Protein AF-A0A1B6GUP3-F1 (afdb_monomer)

Mean predicted aligned error: 13.56 Å

Secondary structure (DSSP, 8-state):
-----------PPP----S------TTS-TT--PPP--TT-HHHHHHHHHHHHHHHTT-PPEE-SSSSSS-EEEE-TTS-EEEEE--GGGSTTSTTS-THHHHHHHHH-TTTS--TTS-TT-HHHHHHHHHHHHHHHT---SPP--------TTS-PPP-

Sequence (160 aa):
MLSSNLPDVAYIPSIDSPGMYREVQPLLSSHDVTPNNFPDDPDFNDLIQQVENAIDQGFFPERISQGSSGSYFVKNTKNKVVGVFKPKDEEPYGRLNPKWTKWMHKLCCPCCFGRSCLIPNQGYLSEAGASLVDQKLGLNIVPKTKIVRLQSETFNYPRI

Nearest PDB structures (foldseek):
  4hnd-assembly1_A  TM=8.819E-01  e=1.869E-12  Homo sapiens
  4hne-assembly1_B  TM=8.412E-01  e=8.219E-12  Homo sapiens
  4hnd-assembly1_B  TM=8.543E-01  e=1.299E-10  Homo sapiens
  4yc4-assembly1_A  TM=8.618E-01  e=2.653E-08  Homo sapiens
  4pla-assembly1_A  TM=8.628E-01  e=5.951E-08  Homo sapiens

Radius of gyration: 19.76 Å; Cα contacts (8 Å, |Δi|>4): 137; chains: 1; bounding box: 38×47×61 Å

Structure (mmCIF, N/CA/C/O backbone):
data_AF-A0A1B6GUP3-F1
#
_entry.id   AF-A0A1B6GUP3-F1
#
loop_
_atom_site.group_PDB
_atom_site.id
_atom_site.type_symbol
_atom_site.label_atom_id
_atom_site.label_alt_id
_atom_site.label_comp_id
_atom_site.label_asym_id
_atom_site.label_entity_id
_atom_site.label_seq_id
_atom_site.pdbx_PDB_ins_code
_atom_site.Cartn_x
_atom_site.Cartn_y
_atom_site.Cartn_z
_atom_site.occupancy
_atom_site.B_iso_or_equiv
_atom_site.auth_seq_id
_atom_site.auth_comp_id
_atom_site.auth_asym_id
_atom_site.auth_atom_id
_atom_site.pdbx_PDB_model_num
ATOM 1 N N . MET A 1 1 ? 16.288 -0.061 -47.974 1.00 40.53 1 MET A N 1
ATOM 2 C CA . MET A 1 1 ? 16.093 1.281 -47.391 1.00 40.53 1 MET A CA 1
ATOM 3 C C . MET A 1 1 ? 15.257 1.111 -46.132 1.00 40.53 1 MET A C 1
ATOM 5 O O . MET A 1 1 ? 14.105 0.716 -46.243 1.00 40.53 1 MET A O 1
ATOM 9 N N . LEU A 1 2 ? 15.869 1.253 -44.954 1.00 35.44 2 LEU A N 1
ATOM 10 C CA . LEU A 1 2 ? 15.203 1.102 -43.656 1.00 35.44 2 LEU A CA 1
ATOM 11 C C . LEU A 1 2 ? 14.428 2.386 -43.338 1.00 35.44 2 LEU A C 1
ATOM 13 O O . LEU A 1 2 ? 15.026 3.454 -43.256 1.00 35.44 2 LEU A O 1
ATOM 17 N N . SER A 1 3 ? 13.109 2.272 -43.185 1.00 38.06 3 SER A N 1
ATOM 18 C CA . SER A 1 3 ? 12.241 3.339 -42.683 1.00 38.06 3 SER A CA 1
ATOM 19 C C . SER A 1 3 ? 12.193 3.249 -41.157 1.00 38.06 3 SER A C 1
ATOM 21 O O . SER A 1 3 ? 11.744 2.251 -40.596 1.00 38.06 3 SER A O 1
ATOM 23 N N . SER A 1 4 ? 12.718 4.271 -40.488 1.00 44.09 4 SER A N 1
ATOM 24 C CA . SER A 1 4 ? 12.632 4.463 -39.043 1.00 44.09 4 SER A CA 1
ATOM 25 C C . SER A 1 4 ? 11.292 5.112 -38.688 1.00 44.09 4 SER A C 1
ATOM 27 O O . SER A 1 4 ? 11.103 6.302 -38.931 1.00 44.09 4 SER A O 1
ATOM 29 N N . ASN A 1 5 ? 10.377 4.345 -38.093 1.00 47.41 5 ASN A N 1
ATOM 30 C CA . ASN A 1 5 ? 9.216 4.887 -37.387 1.00 47.41 5 ASN A CA 1
ATOM 31 C C . ASN A 1 5 ? 9.644 5.271 -35.963 1.00 47.41 5 ASN A C 1
ATOM 33 O O . ASN A 1 5 ? 9.786 4.401 -35.105 1.00 47.41 5 ASN A O 1
ATOM 37 N N . LEU A 1 6 ? 9.858 6.562 -35.716 1.00 43.31 6 LEU A N 1
ATOM 38 C CA . LEU A 1 6 ? 9.915 7.141 -34.372 1.00 43.31 6 LEU A CA 1
ATOM 39 C C . LEU A 1 6 ? 8.708 8.080 -34.219 1.00 43.31 6 LEU A C 1
ATOM 41 O O . LEU A 1 6 ? 8.453 8.853 -35.142 1.00 43.31 6 LEU A O 1
ATOM 45 N N . PRO A 1 7 ? 7.948 8.023 -33.112 1.00 41.12 7 PRO A N 1
ATOM 46 C CA . PRO A 1 7 ? 6.865 8.970 -32.878 1.00 41.12 7 PRO A CA 1
ATOM 47 C C . PRO A 1 7 ? 7.417 10.354 -32.511 1.00 41.12 7 PRO A C 1
ATOM 49 O O . PRO A 1 7 ? 8.362 10.473 -31.730 1.00 41.12 7 PRO A O 1
ATOM 52 N N . ASP A 1 8 ? 6.791 11.391 -33.066 1.00 41.41 8 ASP A N 1
ATOM 53 C CA . ASP A 1 8 ? 7.076 12.799 -32.787 1.00 41.41 8 ASP A CA 1
ATOM 54 C C . ASP A 1 8 ? 6.699 13.136 -31.334 1.00 41.41 8 ASP A C 1
ATOM 56 O O . ASP A 1 8 ? 5.523 13.138 -30.960 1.00 41.41 8 ASP A O 1
ATOM 60 N N . VAL A 1 9 ? 7.694 13.409 -30.486 1.00 40.91 9 VAL A N 1
ATOM 61 C CA . VAL A 1 9 ? 7.470 13.902 -29.120 1.00 40.91 9 VAL A CA 1
ATOM 62 C C . VAL A 1 9 ? 7.508 15.426 -29.159 1.00 40.91 9 VAL A C 1
ATOM 64 O O . VAL A 1 9 ? 8.570 16.041 -29.077 1.00 40.91 9 VAL A O 1
ATOM 67 N N . ALA A 1 10 ? 6.338 16.047 -29.294 1.00 39.19 10 ALA A N 1
ATOM 68 C CA . ALA A 1 10 ? 6.203 17.496 -29.194 1.00 39.19 10 ALA A CA 1
ATOM 69 C C . ALA A 1 10 ? 6.343 17.955 -27.729 1.00 39.19 10 ALA A C 1
ATOM 71 O O . ALA A 1 10 ? 5.591 17.530 -26.849 1.00 39.19 10 ALA A O 1
ATOM 72 N N . TYR A 1 11 ? 7.303 18.844 -27.469 1.00 32.84 11 TYR A N 1
ATOM 73 C CA . TYR A 1 11 ? 7.510 19.497 -26.175 1.00 32.84 11 TYR A CA 1
ATOM 74 C C . TYR A 1 11 ? 6.545 20.685 -26.038 1.00 32.84 11 TYR A C 1
ATOM 76 O O . TYR A 1 11 ? 6.644 21.650 -26.794 1.00 32.84 11 TYR A O 1
ATOM 84 N N . ILE A 1 12 ? 5.609 20.631 -25.086 1.00 40.97 12 ILE A N 1
ATOM 85 C CA . ILE A 1 12 ? 4.696 21.749 -24.796 1.00 40.97 12 ILE A CA 1
ATOM 86 C C . ILE A 1 12 ? 5.332 22.626 -23.704 1.00 40.97 12 ILE A C 1
ATOM 88 O O . ILE A 1 12 ? 5.559 22.129 -22.598 1.00 40.97 12 ILE A O 1
ATOM 92 N N . PRO A 1 13 ? 5.628 23.915 -23.963 1.00 32.12 13 PRO A N 1
ATOM 93 C CA . PRO A 1 13 ? 6.175 24.806 -22.949 1.00 32.12 13 PRO A CA 1
ATOM 94 C C . PRO A 1 13 ? 5.110 25.173 -21.903 1.00 32.12 13 PRO A C 1
ATOM 96 O O . PRO A 1 13 ? 3.944 25.410 -22.218 1.00 32.12 13 PRO A O 1
ATOM 99 N N . SER A 1 14 ? 5.535 25.217 -20.642 1.00 35.59 14 SER A N 1
ATOM 100 C CA . SER A 1 14 ? 4.730 25.562 -19.470 1.00 35.59 14 SER A CA 1
ATOM 101 C C . SER A 1 14 ? 4.236 27.011 -19.521 1.00 35.59 14 SER A C 1
ATOM 103 O O . SER A 1 14 ? 5.043 27.939 -19.525 1.00 35.59 14 SER A O 1
ATOM 105 N N . ILE A 1 15 ? 2.914 27.201 -19.516 1.00 36.75 15 ILE A N 1
ATOM 106 C CA . ILE A 1 15 ? 2.270 28.505 -19.321 1.00 36.75 15 ILE A CA 1
ATOM 107 C C . ILE A 1 15 ? 2.146 28.749 -17.813 1.00 36.75 15 ILE A C 1
ATOM 109 O O . ILE 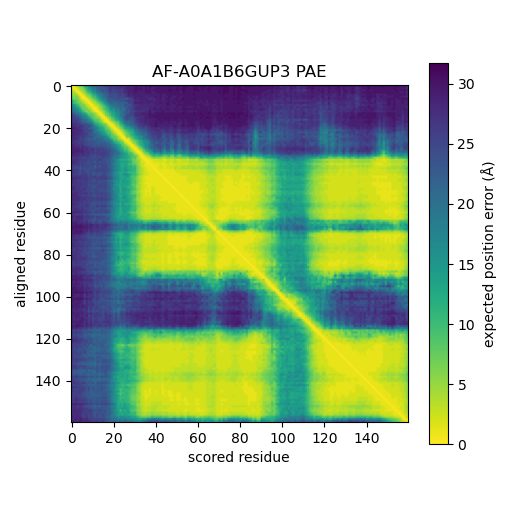A 1 15 ? 1.421 28.034 -17.121 1.00 36.75 15 ILE A O 1
ATOM 113 N N . ASP A 1 16 ? 2.849 29.767 -17.315 1.00 40.97 16 ASP A N 1
ATOM 114 C CA . ASP A 1 16 ? 2.663 30.316 -15.973 1.00 40.97 16 ASP A CA 1
ATOM 115 C C . ASP A 1 16 ? 1.260 30.932 -15.859 1.00 40.97 16 ASP A C 1
ATOM 117 O O . ASP A 1 16 ? 0.913 31.894 -16.546 1.00 40.97 16 ASP A O 1
ATOM 121 N N . SER A 1 17 ? 0.423 30.383 -14.980 1.00 33.09 17 SER A N 1
ATOM 122 C CA . SER A 1 17 ? -0.830 31.014 -14.558 1.00 33.09 17 SER A CA 1
ATOM 123 C C . SER A 1 17 ? -1.053 30.789 -13.059 1.00 33.09 17 SER A C 1
ATOM 125 O O . SER A 1 17 ? -1.027 29.644 -12.600 1.00 33.09 17 SER A O 1
ATOM 127 N N . PRO A 1 18 ? -1.285 31.854 -12.266 1.00 38.41 18 PRO A N 1
ATOM 128 C CA . PRO A 1 18 ? -1.523 31.751 -10.835 1.00 38.41 18 PRO A CA 1
ATOM 129 C C . PRO A 1 18 ? -3.002 31.430 -10.606 1.00 38.41 18 PRO A C 1
ATOM 131 O O . PRO A 1 18 ? -3.816 32.297 -10.305 1.00 38.41 18 PRO A O 1
ATOM 134 N N . GLY A 1 19 ? -3.374 30.169 -10.797 1.00 31.78 19 GLY A N 1
ATOM 135 C CA . GLY A 1 19 ? -4.752 29.728 -10.645 1.00 31.78 19 GLY A CA 1
ATOM 136 C C . GLY A 1 19 ? -4.804 28.255 -10.299 1.00 31.78 19 GLY A C 1
ATOM 137 O O . GLY A 1 19 ? -4.583 27.419 -11.159 1.00 31.78 19 GLY A O 1
ATOM 138 N N . MET A 1 20 ? -5.098 27.966 -9.029 1.00 31.55 20 MET A N 1
ATOM 139 C CA . MET A 1 20 ? -5.655 26.703 -8.542 1.00 31.55 20 MET A CA 1
ATOM 140 C C . MET A 1 20 ? -4.974 25.438 -9.095 1.00 31.55 20 MET A C 1
ATOM 142 O O . MET A 1 20 ? -5.389 24.895 -10.113 1.00 31.55 20 MET A O 1
ATOM 146 N N . TYR A 1 21 ? -3.973 24.929 -8.365 1.00 33.97 21 TYR A N 1
ATOM 147 C CA . TYR A 1 21 ? -3.380 23.601 -8.569 1.00 33.97 21 TYR A CA 1
ATOM 148 C C . TYR A 1 21 ? -4.443 22.496 -8.411 1.00 33.97 21 TYR A C 1
ATOM 150 O O . TYR A 1 21 ? -4.490 21.789 -7.405 1.00 33.97 21 TYR A O 1
ATOM 158 N N . ARG A 1 22 ? -5.326 22.343 -9.398 1.00 41.34 22 ARG A N 1
ATOM 159 C CA . ARG A 1 22 ? -5.977 21.072 -9.671 1.00 41.34 22 ARG A CA 1
ATOM 160 C C . ARG A 1 22 ? -4.865 20.177 -10.183 1.00 41.34 22 ARG A C 1
ATOM 162 O O . ARG A 1 22 ? -4.317 20.415 -11.252 1.00 41.34 22 ARG A O 1
ATOM 169 N N . GLU A 1 23 ? -4.487 19.201 -9.370 1.00 40.56 23 GLU A N 1
ATOM 170 C CA . GLU A 1 23 ? -3.659 18.082 -9.800 1.00 40.56 23 GLU A CA 1
ATOM 171 C C . GLU A 1 23 ? -4.422 17.386 -10.936 1.00 40.56 23 GLU A C 1
ATOM 173 O O . GLU A 1 23 ? -5.321 16.583 -10.697 1.00 40.56 23 GLU A O 1
ATOM 178 N N . VAL A 1 24 ? -4.150 17.778 -12.183 1.00 41.28 24 VAL A N 1
ATOM 179 C CA . VAL A 1 24 ? -4.693 17.102 -13.358 1.00 41.28 24 VAL A CA 1
ATOM 180 C C . VAL A 1 24 ? -3.927 15.792 -13.452 1.00 41.28 24 VAL A C 1
ATOM 182 O O . VAL A 1 24 ? -2.849 15.742 -14.033 1.00 41.28 24 VAL A O 1
ATOM 185 N N . GLN A 1 25 ? -4.433 14.750 -12.794 1.00 53.28 25 GLN A N 1
ATOM 186 C CA . GLN A 1 25 ? -3.998 13.381 -13.038 1.00 53.28 25 GLN A CA 1
ATOM 187 C C . GLN A 1 25 ? -4.660 12.935 -14.346 1.00 53.28 25 GLN A C 1
ATOM 189 O O . GLN A 1 25 ? -5.860 12.668 -14.338 1.00 53.28 25 GLN A O 1
ATOM 194 N N . PRO A 1 26 ? -3.945 12.854 -15.482 1.00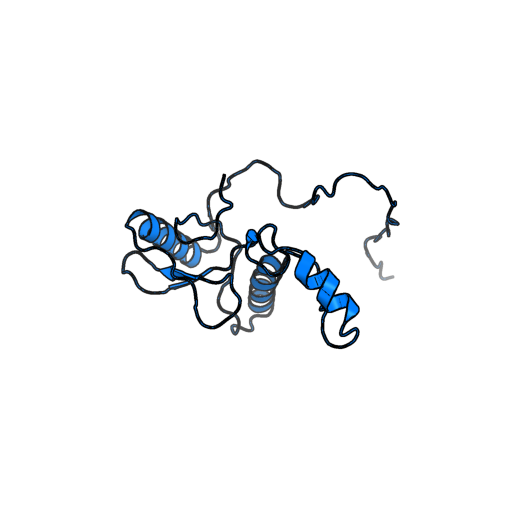 43.28 26 PRO A N 1
ATOM 195 C CA . PRO A 1 26 ? -4.583 12.560 -16.766 1.00 43.28 26 PRO A CA 1
ATOM 196 C C . PRO A 1 26 ? -5.049 11.097 -16.869 1.00 43.28 26 PRO A C 1
ATOM 198 O O . PRO A 1 26 ? -5.765 10.749 -17.797 1.00 43.28 26 PRO A O 1
ATOM 201 N N . LEU A 1 27 ? -4.629 10.240 -15.928 1.00 47.66 27 LEU A N 1
ATOM 202 C CA . LEU A 1 27 ? -4.789 8.781 -15.969 1.00 47.66 27 LEU A CA 1
ATOM 203 C C . LEU A 1 27 ? -5.789 8.206 -14.955 1.00 47.66 27 LEU A C 1
ATOM 205 O O . LEU A 1 27 ? -6.018 7.001 -14.959 1.00 47.66 27 LEU A O 1
ATOM 209 N N . LEU A 1 28 ? -6.386 9.033 -14.098 1.00 46.84 28 LEU A N 1
ATOM 210 C CA . LEU A 1 28 ? -7.409 8.604 -13.143 1.00 46.84 28 LEU A CA 1
ATOM 211 C C . LEU A 1 28 ? -8.597 9.550 -13.283 1.00 46.84 28 LEU A C 1
ATOM 213 O O . LEU A 1 28 ? -8.590 10.658 -12.747 1.00 46.84 28 LEU A O 1
ATOM 217 N N . SER A 1 29 ? -9.600 9.121 -14.051 1.00 41.50 29 SER A N 1
ATOM 218 C CA . SER A 1 29 ? -10.880 9.813 -14.140 1.00 41.50 29 SER A CA 1
ATOM 219 C C . SER A 1 29 ? -11.448 10.003 -12.734 1.00 41.50 29 SER A C 1
ATOM 221 O O . SER A 1 29 ? -11.650 9.063 -11.961 1.00 41.50 29 SER A O 1
ATOM 223 N N . SER A 1 30 ? -11.685 11.264 -12.386 1.00 47.88 30 SER A N 1
ATOM 224 C CA . SER A 1 30 ? -12.479 11.634 -11.225 1.00 47.88 30 SER A CA 1
ATOM 225 C C . SER A 1 30 ? -13.856 10.968 -11.346 1.00 47.88 30 SER A C 1
ATOM 227 O O . SER A 1 30 ? -14.576 11.290 -12.282 1.00 47.88 30 SER A O 1
ATOM 229 N N . HIS A 1 31 ? -14.206 10.114 -10.375 1.00 45.56 31 HIS A N 1
ATOM 230 C CA . HIS A 1 31 ? -15.550 9.564 -10.086 1.00 45.56 31 HIS A CA 1
ATOM 231 C C . HIS A 1 31 ? -15.900 8.116 -10.468 1.00 45.56 31 HIS A C 1
ATOM 233 O O . HIS A 1 31 ? -17.055 7.749 -10.290 1.00 45.56 31 HIS A O 1
ATOM 239 N N . ASP A 1 32 ? -14.939 7.244 -10.779 1.00 46.34 32 ASP A N 1
ATOM 240 C CA . ASP A 1 32 ? -15.193 5.799 -10.663 1.00 46.34 32 ASP A CA 1
ATOM 241 C C . ASP A 1 32 ? -14.455 5.220 -9.449 1.00 46.34 32 ASP A C 1
ATOM 243 O O . ASP A 1 32 ? -13.222 5.133 -9.387 1.00 46.34 32 ASP A O 1
ATOM 247 N N . VAL A 1 33 ? -15.226 4.836 -8.429 1.00 56.56 33 VAL A N 1
ATOM 248 C CA . VAL A 1 33 ? -14.767 3.906 -7.391 1.00 56.56 33 VAL A CA 1
ATOM 249 C C . VAL A 1 33 ? -14.767 2.527 -8.037 1.00 56.56 33 VAL A C 1
ATOM 251 O O . VAL A 1 33 ? -15.673 1.728 -7.835 1.00 56.56 33 VAL A O 1
ATOM 254 N N . THR A 1 34 ? -13.782 2.263 -8.893 1.00 71.69 34 THR A N 1
ATOM 255 C CA . THR A 1 34 ? -13.582 0.911 -9.404 1.00 71.69 34 THR A CA 1
ATOM 256 C C . THR A 1 34 ? -13.158 0.030 -8.228 1.00 71.69 34 THR A C 1
ATOM 258 O O . THR A 1 34 ? -12.149 0.359 -7.585 1.00 71.69 34 THR A O 1
ATOM 261 N N . PRO A 1 35 ? -13.894 -1.050 -7.920 1.00 84.06 35 PRO A N 1
ATOM 262 C CA . PRO A 1 35 ? -13.460 -2.015 -6.921 1.00 84.06 35 PRO A CA 1
ATOM 263 C C . PRO A 1 35 ? -12.132 -2.645 -7.348 1.00 84.06 35 PRO A C 1
ATOM 265 O O . PRO A 1 35 ? -11.788 -2.664 -8.535 1.00 84.06 35 PRO A O 1
ATOM 268 N N . ASN A 1 36 ? -11.382 -3.163 -6.378 1.00 91.75 36 ASN A N 1
ATOM 269 C CA . ASN A 1 36 ? -10.187 -3.939 -6.676 1.00 91.75 36 ASN A CA 1
ATOM 270 C C . ASN A 1 36 ? -10.597 -5.184 -7.480 1.00 91.75 36 ASN A C 1
ATOM 272 O O . ASN A 1 36 ? -11.371 -6.007 -7.002 1.00 91.75 36 ASN A O 1
ATOM 276 N N . ASN A 1 37 ? -10.104 -5.307 -8.712 1.00 93.62 37 ASN A N 1
ATOM 277 C CA . ASN A 1 37 ? -10.374 -6.449 -9.579 1.00 93.62 37 ASN A CA 1
ATOM 278 C C . ASN A 1 37 ? -9.140 -6.739 -10.436 1.00 93.62 37 ASN A C 1
ATOM 280 O O . ASN A 1 37 ? -8.705 -5.883 -11.210 1.00 93.62 37 ASN A O 1
ATOM 284 N N . PHE A 1 38 ? -8.582 -7.940 -10.298 1.00 94.75 38 PHE A N 1
ATOM 285 C CA . PHE A 1 38 ? -7.357 -8.353 -10.985 1.00 94.75 38 PHE A CA 1
ATOM 286 C C . PHE A 1 38 ? -7.568 -9.692 -11.712 1.00 94.75 38 PHE A C 1
ATOM 288 O O . PHE A 1 38 ? -7.055 -10.716 -11.261 1.00 94.75 38 PHE A O 1
ATOM 295 N N . PRO A 1 39 ? -8.308 -9.717 -12.838 1.00 93.50 39 PRO A N 1
ATOM 296 C CA . PRO A 1 39 ? -8.636 -10.963 -13.542 1.00 93.50 39 PRO A CA 1
ATOM 297 C C . PRO A 1 39 ? -7.396 -11.684 -14.089 1.00 93.50 39 PRO A C 1
ATOM 299 O O . PRO A 1 39 ? -7.357 -12.911 -14.112 1.00 93.50 39 PRO A O 1
ATOM 302 N N . ASP A 1 40 ? -6.361 -10.927 -14.460 1.00 94.12 40 ASP A N 1
ATOM 303 C CA . ASP A 1 40 ? -5.092 -11.467 -14.962 1.00 94.12 40 ASP A CA 1
ATOM 304 C C . ASP A 1 40 ? -4.182 -12.009 -13.841 1.00 94.12 40 ASP A C 1
ATOM 306 O O . ASP A 1 40 ? -3.089 -12.508 -14.107 1.00 94.12 40 ASP A O 1
ATOM 310 N N . ASP A 1 41 ? -4.586 -11.865 -12.574 1.00 95.69 41 ASP A N 1
ATOM 311 C CA . ASP A 1 41 ? -3.786 -12.229 -11.405 1.00 95.69 41 ASP A CA 1
ATOM 312 C C . ASP A 1 41 ? -4.679 -12.761 -10.265 1.00 95.69 41 ASP A C 1
ATOM 314 O O . ASP A 1 41 ? -4.890 -12.067 -9.263 1.00 95.69 41 ASP A O 1
ATOM 318 N N . PRO A 1 42 ? -5.232 -13.982 -10.413 1.00 96.81 42 PRO A N 1
ATOM 319 C CA . PRO A 1 42 ? -6.220 -14.532 -9.484 1.00 96.81 42 PRO A CA 1
ATOM 320 C C . PRO A 1 42 ? -5.678 -14.685 -8.059 1.00 96.81 42 PRO A C 1
ATOM 322 O O . PRO A 1 42 ? -6.410 -14.429 -7.107 1.00 96.81 42 PRO A O 1
ATOM 325 N N . ASP A 1 43 ? -4.393 -15.017 -7.900 1.00 96.75 43 ASP A N 1
ATOM 326 C CA . ASP A 1 43 ? -3.757 -15.138 -6.583 1.00 96.75 43 ASP A CA 1
ATOM 327 C C . ASP A 1 43 ? -3.702 -13.787 -5.856 1.00 96.75 43 ASP A C 1
ATOM 329 O O . ASP A 1 43 ? -3.970 -13.697 -4.658 1.00 96.75 43 ASP A O 1
ATOM 333 N N . PHE A 1 44 ? -3.363 -12.711 -6.577 1.00 96.88 44 PHE A N 1
ATOM 334 C CA . PHE A 1 44 ? -3.372 -11.367 -6.001 1.00 96.88 44 PHE A CA 1
ATOM 335 C C . PHE A 1 44 ? -4.801 -10.900 -5.715 1.00 96.88 44 PHE A C 1
ATOM 337 O O . PHE A 1 44 ? -5.045 -10.275 -4.687 1.00 96.88 44 PHE A O 1
ATOM 344 N N . ASN A 1 45 ? -5.749 -11.226 -6.597 1.00 97.12 45 ASN A N 1
ATOM 345 C CA . ASN A 1 45 ? -7.159 -10.915 -6.404 1.00 97.12 45 ASN A CA 1
ATOM 346 C C . ASN A 1 45 ? -7.719 -11.563 -5.127 1.00 97.12 45 ASN A C 1
ATOM 348 O O . ASN A 1 45 ? -8.321 -10.869 -4.311 1.00 97.12 45 ASN A O 1
ATOM 352 N N . ASP A 1 46 ? -7.467 -12.857 -4.918 1.00 97.38 46 ASP A N 1
ATOM 353 C CA . ASP A 1 46 ? -7.868 -13.575 -3.703 1.00 97.38 46 ASP A CA 1
ATOM 354 C C . ASP A 1 46 ? -7.203 -12.987 -2.448 1.00 97.38 46 ASP A C 1
ATOM 356 O O . ASP A 1 46 ? -7.861 -12.766 -1.432 1.00 97.38 46 ASP A O 1
ATOM 360 N N . LEU A 1 47 ? -5.916 -12.633 -2.526 1.00 97.81 47 LEU A N 1
ATOM 361 C CA . LEU A 1 47 ? -5.213 -11.984 -1.418 1.00 97.81 47 LEU A CA 1
ATOM 362 C C . LEU A 1 47 ? -5.855 -10.644 -1.028 1.00 97.81 47 LEU A C 1
ATOM 364 O O . LEU A 1 47 ? -6.006 -10.372 0.163 1.00 97.81 47 LEU A O 1
ATOM 368 N N . ILE A 1 48 ? -6.255 -9.818 -1.999 1.00 97.81 48 ILE A N 1
ATOM 369 C CA . ILE A 1 48 ? -6.929 -8.543 -1.717 1.00 97.81 48 ILE A CA 1
ATOM 370 C C . ILE A 1 48 ? -8.327 -8.765 -1.138 1.00 97.81 48 ILE A C 1
ATOM 372 O O . ILE A 1 48 ? -8.654 -8.131 -0.138 1.00 97.81 48 ILE A O 1
ATOM 376 N N . GLN A 1 49 ? -9.097 -9.723 -1.659 1.00 97.38 49 GLN A N 1
ATOM 377 C CA . GLN A 1 49 ? -10.390 -10.091 -1.072 1.00 97.38 49 GLN A CA 1
ATOM 378 C C . GLN A 1 49 ? -10.240 -10.577 0.376 1.00 97.38 49 GLN A C 1
ATOM 380 O O . GLN A 1 49 ? -11.031 -10.216 1.245 1.00 97.38 49 GLN A O 1
ATOM 385 N N . GLN A 1 50 ? -9.207 -11.367 0.681 1.00 98.06 50 GLN A N 1
ATOM 386 C CA . GLN A 1 50 ? -8.912 -11.775 2.055 1.00 98.06 50 GLN A CA 1
ATOM 387 C C . GLN A 1 50 ? -8.580 -10.586 2.963 1.00 98.06 50 GLN A C 1
ATOM 389 O O . GLN A 1 50 ? -8.925 -10.632 4.142 1.00 98.06 50 GLN A O 1
ATOM 394 N N . VAL A 1 51 ? -7.899 -9.557 2.452 1.00 98.31 51 VAL A N 1
ATOM 395 C CA . VAL A 1 51 ? -7.579 -8.339 3.212 1.00 98.31 51 VAL A CA 1
ATOM 396 C C . VAL A 1 51 ? -8.833 -7.506 3.466 1.00 98.31 51 VAL A C 1
ATOM 398 O O . VAL A 1 51 ? -9.060 -7.107 4.603 1.00 98.31 51 VAL A O 1
ATOM 401 N N . GLU A 1 52 ? -9.668 -7.280 2.453 1.00 97.88 52 GLU A N 1
ATOM 402 C CA . GLU A 1 52 ? -10.937 -6.550 2.596 1.00 97.88 52 GLU A CA 1
ATOM 403 C C . GLU A 1 52 ? -11.854 -7.240 3.617 1.00 97.88 52 GLU A C 1
ATOM 405 O O . GLU A 1 52 ? -12.260 -6.628 4.602 1.00 97.88 52 GLU A O 1
ATOM 410 N N . ASN A 1 53 ? -12.044 -8.556 3.481 1.00 98.00 53 ASN A N 1
ATOM 411 C CA . ASN A 1 53 ? -12.818 -9.350 4.437 1.00 98.00 53 ASN A CA 1
ATOM 412 C C . ASN A 1 53 ? -12.229 -9.322 5.858 1.00 98.00 53 ASN A C 1
ATOM 414 O O . ASN A 1 53 ? -12.966 -9.415 6.837 1.00 98.00 53 ASN A O 1
ATOM 418 N N . ALA A 1 54 ? -10.902 -9.237 6.000 1.00 98.25 54 ALA A N 1
ATOM 419 C CA . ALA A 1 54 ? -10.259 -9.135 7.308 1.00 98.25 54 ALA A CA 1
ATOM 420 C C . ALA A 1 54 ? -10.588 -7.805 7.990 1.00 98.25 54 ALA A C 1
ATOM 422 O O . ALA A 1 54 ? -10.870 -7.784 9.187 1.00 98.25 54 ALA A O 1
ATOM 423 N N . ILE A 1 55 ? -10.588 -6.715 7.221 1.00 98.06 55 ILE A N 1
ATOM 424 C CA . ILE A 1 55 ? -10.959 -5.385 7.704 1.00 98.06 55 ILE A CA 1
ATOM 425 C C . ILE A 1 55 ? -12.418 -5.382 8.164 1.00 98.06 55 ILE A C 1
ATOM 427 O O . ILE A 1 55 ? -12.689 -4.928 9.274 1.00 98.06 55 ILE A O 1
ATOM 431 N N . ASP A 1 56 ? -13.326 -5.966 7.378 1.00 96.94 56 ASP A N 1
ATOM 432 C CA . ASP A 1 56 ? -14.748 -6.085 7.735 1.00 96.94 56 ASP A CA 1
ATOM 433 C C . ASP A 1 56 ? -14.970 -6.912 9.017 1.00 96.94 56 ASP A C 1
ATOM 435 O O . ASP A 1 56 ? -15.927 -6.692 9.757 1.00 96.94 56 ASP A O 1
ATOM 439 N N . GLN A 1 57 ? -14.060 -7.844 9.320 1.00 96.81 57 GLN A N 1
ATOM 440 C CA . GLN A 1 57 ? -14.050 -8.645 10.553 1.00 96.81 57 GLN A CA 1
ATOM 441 C C . GLN A 1 57 ? -13.349 -7.953 11.738 1.00 96.81 57 GLN A C 1
ATOM 443 O O . GLN A 1 57 ? -13.250 -8.537 12.818 1.00 96.81 57 GLN A O 1
ATOM 448 N N . GLY A 1 58 ? -12.848 -6.727 11.564 1.00 96.81 58 GLY A N 1
ATOM 449 C CA . GLY A 1 58 ? -12.143 -5.963 12.598 1.00 96.81 58 GLY A CA 1
ATOM 450 C C . GLY A 1 58 ? -10.644 -6.266 12.717 1.00 96.81 58 GLY A C 1
ATOM 451 O O . GLY A 1 58 ? -9.981 -5.765 13.627 1.00 96.81 58 GLY A O 1
ATOM 452 N N . PHE A 1 59 ? -10.065 -7.053 11.806 1.00 97.50 59 PHE A N 1
ATOM 453 C CA . PHE A 1 59 ? -8.614 -7.227 11.700 1.00 97.50 59 PHE A CA 1
ATOM 454 C C . PHE A 1 59 ? -8.003 -6.082 10.890 1.00 97.50 59 PHE A C 1
ATOM 456 O O . PHE A 1 59 ? -7.585 -6.239 9.742 1.00 97.50 59 PHE A O 1
ATOM 463 N N . PHE A 1 60 ? -7.950 -4.907 11.513 1.00 97.62 60 PHE A N 1
ATOM 464 C CA . PHE A 1 60 ? -7.468 -3.695 10.863 1.00 97.62 60 PHE A CA 1
ATOM 465 C C . PHE A 1 60 ? -5.961 -3.740 10.538 1.00 97.62 60 PHE A C 1
ATOM 467 O O . PHE A 1 60 ? -5.183 -4.376 11.264 1.00 97.62 60 PHE A O 1
ATOM 474 N N . PRO A 1 61 ? -5.510 -3.027 9.485 1.00 97.19 61 PRO A N 1
ATOM 475 C CA . PRO A 1 61 ? -4.099 -2.827 9.204 1.00 97.19 61 PRO A CA 1
ATOM 476 C C . PRO A 1 61 ? -3.409 -2.078 10.344 1.00 97.19 61 PRO A C 1
ATOM 478 O O . PRO A 1 61 ? -3.936 -1.097 10.874 1.00 97.19 61 PRO A O 1
ATOM 481 N N . GLU A 1 62 ? -2.201 -2.511 10.687 1.00 95.50 62 GLU A N 1
ATOM 482 C CA . GLU A 1 62 ? -1.422 -1.961 11.796 1.00 95.50 62 GLU A CA 1
ATOM 483 C C . GLU A 1 62 ? -0.323 -1.040 11.282 1.00 95.50 62 GLU A C 1
ATOM 485 O O . GLU A 1 62 ? 0.459 -1.411 10.407 1.00 95.50 62 GLU A O 1
ATOM 490 N N . ARG A 1 63 ? -0.229 0.169 11.838 1.00 92.62 63 ARG A N 1
ATOM 491 C CA . ARG A 1 63 ? 0.803 1.128 11.442 1.00 92.62 63 ARG A CA 1
ATOM 492 C C . ARG A 1 63 ? 2.192 0.613 11.811 1.00 92.62 63 ARG A C 1
ATOM 494 O O . ARG A 1 63 ? 2.445 0.232 12.952 1.00 92.62 63 ARG A O 1
ATOM 501 N N . ILE A 1 64 ? 3.114 0.667 10.857 1.00 92.69 64 ILE A N 1
ATOM 502 C CA . ILE A 1 64 ? 4.506 0.274 11.071 1.00 92.69 64 ILE A CA 1
ATOM 503 C C . ILE A 1 64 ? 5.200 1.382 11.873 1.00 92.69 64 ILE A C 1
ATOM 505 O O . ILE A 1 64 ? 5.318 2.517 11.412 1.00 92.69 64 ILE A O 1
ATOM 509 N N . SER A 1 65 ? 5.640 1.066 13.094 1.00 82.44 65 SER A N 1
ATOM 510 C CA . SER A 1 65 ? 6.251 2.034 14.021 1.00 82.44 65 SER A CA 1
ATOM 511 C C . SER A 1 65 ? 7.683 2.420 13.642 1.00 82.44 65 SER A C 1
ATOM 513 O O . SER A 1 65 ? 8.116 3.539 13.913 1.00 82.44 65 SER A O 1
ATOM 515 N N . GLN A 1 66 ? 8.415 1.511 12.997 1.00 78.00 66 GLN A N 1
ATOM 516 C CA . GLN A 1 66 ? 9.765 1.738 12.491 1.00 78.00 66 GLN A CA 1
ATOM 517 C C . GLN A 1 66 ? 9.713 2.035 10.987 1.00 78.00 66 GLN A C 1
ATOM 519 O O . GLN A 1 66 ? 9.531 1.129 10.179 1.00 78.00 66 GLN A O 1
ATOM 524 N N . GLY A 1 67 ? 9.863 3.303 10.598 1.00 67.38 67 GLY A N 1
ATOM 525 C CA . GLY A 1 67 ? 9.884 3.705 9.188 1.00 67.38 67 GLY A CA 1
ATOM 526 C C . GLY A 1 67 ? 9.221 5.055 8.921 1.00 67.38 67 GLY A C 1
ATOM 527 O O . GLY A 1 67 ? 9.015 5.862 9.826 1.00 67.38 67 GLY A O 1
ATOM 528 N N . SER A 1 68 ? 8.904 5.322 7.652 1.00 64.81 68 SER A N 1
ATOM 529 C CA . SER A 1 68 ? 8.125 6.499 7.257 1.00 64.81 68 SER A CA 1
ATOM 530 C C . SER A 1 68 ? 6.688 6.413 7.776 1.00 64.81 68 SER A C 1
ATOM 532 O O . SER A 1 68 ? 6.079 5.350 7.745 1.00 64.81 68 SER A O 1
ATOM 534 N N . SER A 1 69 ? 6.122 7.552 8.172 1.00 64.50 69 SER A N 1
ATOM 535 C CA . SER A 1 69 ? 4.837 7.700 8.871 1.00 64.50 69 SER A CA 1
ATOM 536 C C . SER A 1 69 ? 3.567 7.192 8.161 1.00 64.50 69 SER A C 1
ATOM 538 O O . SER A 1 69 ? 2.500 7.347 8.750 1.00 64.50 69 SER A O 1
ATOM 540 N N . GLY A 1 70 ? 3.654 6.611 6.961 1.00 84.12 70 GLY A N 1
ATOM 541 C CA . GLY A 1 70 ? 2.518 6.226 6.108 1.00 84.12 70 GLY A CA 1
ATOM 542 C C . GLY A 1 70 ? 2.654 4.813 5.540 1.00 84.12 70 GLY A C 1
ATOM 543 O O . GLY A 1 70 ? 2.649 4.615 4.327 1.00 84.12 70 GLY A O 1
ATOM 544 N N . SER A 1 71 ? 2.891 3.822 6.397 1.00 93.00 71 SER A N 1
ATOM 545 C CA . SER A 1 71 ? 2.987 2.411 6.002 1.00 93.00 7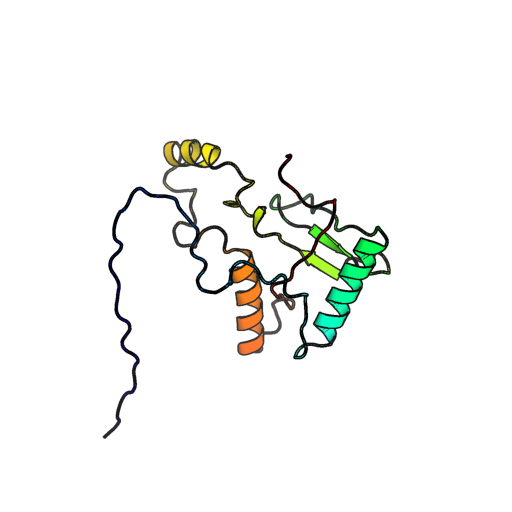1 SER A CA 1
ATOM 546 C C . SER A 1 71 ? 2.296 1.523 7.031 1.00 93.00 71 SER A C 1
ATOM 548 O O . SER A 1 71 ? 2.447 1.737 8.235 1.00 93.00 71 SER A O 1
ATOM 550 N N . TYR A 1 72 ? 1.553 0.528 6.550 1.00 95.75 72 TYR A N 1
ATOM 551 C CA . TYR A 1 72 ? 0.705 -0.341 7.364 1.00 95.75 72 TYR A CA 1
ATOM 552 C C . TYR A 1 72 ? 0.937 -1.807 7.011 1.00 95.75 72 TYR A C 1
ATOM 554 O O . TYR A 1 72 ? 0.986 -2.154 5.833 1.00 95.75 72 TYR A O 1
ATOM 562 N N . PHE A 1 73 ? 1.033 -2.678 8.010 1.00 97.38 73 PHE A N 1
ATOM 563 C CA . PHE A 1 73 ? 0.915 -4.117 7.812 1.00 97.38 73 PHE A CA 1
ATOM 564 C C . PHE A 1 73 ? -0.551 -4.472 7.588 1.00 97.38 73 PHE A C 1
ATOM 566 O O . PHE A 1 73 ? -1.379 -4.262 8.472 1.00 97.38 73 PHE A O 1
ATOM 573 N N . VAL A 1 74 ? -0.869 -5.017 6.415 1.00 97.81 74 VAL A N 1
ATOM 574 C CA . VAL A 1 74 ? -2.209 -5.541 6.118 1.00 97.81 74 VAL A CA 1
ATOM 575 C C . VAL A 1 74 ? -2.291 -7.012 6.485 1.00 97.81 74 VAL A C 1
ATOM 577 O O . VAL A 1 74 ? -1.306 -7.751 6.373 1.00 97.81 74 VAL A O 1
ATOM 580 N N . LYS A 1 75 ? -3.474 -7.435 6.925 1.00 98.25 75 LYS A N 1
ATOM 581 C CA . LYS A 1 75 ? -3.719 -8.779 7.438 1.00 98.25 75 LYS A CA 1
ATOM 582 C C . LYS A 1 75 ? -4.809 -9.476 6.642 1.00 98.25 75 LYS A C 1
ATOM 584 O O . LYS A 1 75 ? -5.656 -8.817 6.058 1.00 98.25 75 LYS A O 1
ATOM 589 N N . ASN A 1 76 ? -4.778 -10.803 6.630 1.00 97.62 76 ASN A N 1
ATOM 590 C CA . ASN A 1 76 ? -5.870 -11.614 6.097 1.00 97.62 76 ASN A CA 1
ATOM 591 C C . ASN A 1 76 ? -6.883 -12.001 7.188 1.00 97.62 76 ASN A C 1
ATOM 593 O O . ASN A 1 76 ? -6.701 -11.698 8.367 1.00 97.62 76 ASN A O 1
ATOM 597 N N . THR A 1 77 ? -7.916 -12.753 6.804 1.00 96.62 77 THR A N 1
ATOM 598 C CA . THR A 1 77 ? -8.980 -13.261 7.696 1.00 96.62 77 THR A CA 1
ATOM 599 C C . THR A 1 77 ? -8.486 -14.188 8.813 1.00 96.62 77 THR A C 1
ATOM 601 O O . THR A 1 77 ? -9.227 -14.503 9.736 1.00 96.62 77 THR A O 1
ATOM 604 N N . LYS A 1 78 ? -7.220 -14.625 8.770 1.00 96.88 78 LYS A N 1
ATOM 605 C CA . LYS A 1 78 ? -6.561 -15.390 9.843 1.00 96.88 78 LYS A CA 1
ATOM 606 C C . LYS A 1 78 ? -5.721 -14.498 10.765 1.00 96.88 78 LYS A C 1
ATOM 608 O O . LYS A 1 78 ? -4.901 -15.017 11.518 1.00 96.88 78 LYS A O 1
ATOM 613 N N . ASN A 1 79 ? -5.871 -13.172 10.671 1.00 96.69 79 ASN A N 1
ATOM 614 C CA . ASN A 1 79 ? -5.089 -12.169 11.397 1.00 96.69 79 ASN A CA 1
ATOM 615 C C . ASN A 1 79 ? -3.564 -12.294 11.160 1.00 96.69 79 ASN A C 1
ATOM 617 O O . ASN A 1 79 ? -2.754 -11.885 11.992 1.00 96.69 79 ASN A O 1
ATOM 621 N N . LYS A 1 80 ? -3.147 -12.866 10.021 1.00 98.00 80 LYS A N 1
ATOM 622 C CA . LYS A 1 80 ? -1.736 -12.972 9.627 1.00 98.00 80 LYS A CA 1
ATOM 623 C C . LYS A 1 80 ? -1.373 -11.797 8.728 1.00 98.00 80 LYS A C 1
ATOM 625 O O . LYS A 1 80 ? -2.114 -11.501 7.797 1.00 98.00 80 LYS A O 1
ATOM 630 N N . VAL A 1 81 ? -0.208 -11.186 8.953 1.00 97.88 81 VAL A N 1
ATOM 631 C CA . VAL A 1 81 ? 0.347 -10.166 8.050 1.00 97.88 81 VAL A CA 1
ATOM 632 C C . VAL A 1 81 ? 0.632 -10.780 6.676 1.00 97.88 81 VAL A C 1
ATOM 634 O O . VAL A 1 81 ? 1.346 -11.780 6.576 1.00 97.88 81 VAL A O 1
ATOM 637 N N . VAL A 1 82 ? 0.075 -10.176 5.627 1.00 97.81 82 VAL A N 1
ATOM 638 C CA . VAL A 1 82 ? 0.193 -10.641 4.231 1.00 97.81 82 VAL A CA 1
ATOM 639 C C . VAL A 1 82 ? 0.814 -9.610 3.292 1.00 97.81 82 VAL A C 1
ATOM 641 O O . VAL A 1 82 ? 1.156 -9.948 2.164 1.00 97.81 82 VAL A O 1
ATOM 644 N N . GLY A 1 83 ? 1.010 -8.371 3.744 1.00 96.94 83 GLY A N 1
ATOM 645 C CA . GLY A 1 83 ? 1.634 -7.342 2.921 1.00 96.94 83 GLY A CA 1
ATOM 646 C C . GLY A 1 83 ? 1.831 -6.016 3.641 1.00 96.94 83 GLY A C 1
ATOM 647 O O . GLY A 1 83 ? 1.506 -5.866 4.822 1.00 96.94 83 GLY A O 1
ATOM 648 N N . VAL A 1 84 ? 2.352 -5.045 2.892 1.00 96.94 84 VAL A N 1
ATOM 649 C CA . VAL A 1 84 ? 2.509 -3.656 3.326 1.00 96.94 84 VAL A CA 1
ATOM 650 C C . VAL A 1 84 ? 1.665 -2.762 2.427 1.00 96.94 84 VAL A C 1
ATOM 652 O O . VAL A 1 84 ? 1.787 -2.815 1.207 1.00 96.94 84 VAL A O 1
ATOM 655 N N . PHE A 1 85 ? 0.839 -1.915 3.032 1.00 96.50 85 PHE A N 1
ATOM 656 C CA . PHE A 1 85 ? 0.051 -0.902 2.344 1.00 96.50 85 PHE A CA 1
ATOM 657 C C . PHE A 1 85 ? 0.610 0.495 2.627 1.00 96.50 85 PHE A C 1
ATOM 659 O O . PHE A 1 85 ? 0.920 0.833 3.771 1.00 96.50 85 PHE A O 1
ATOM 666 N N . LYS A 1 86 ? 0.750 1.303 1.572 1.00 93.75 86 LYS A N 1
ATOM 667 C CA . LYS A 1 86 ? 1.274 2.674 1.618 1.00 93.75 86 LYS A CA 1
ATOM 668 C C . LYS A 1 86 ? 0.254 3.623 0.976 1.00 93.75 86 LYS A C 1
ATOM 670 O O . LYS A 1 86 ? 0.218 3.711 -0.252 1.00 93.75 86 LYS A O 1
ATOM 675 N N . PRO A 1 87 ? -0.605 4.293 1.762 1.00 91.56 87 PRO A N 1
ATOM 676 C CA . PRO A 1 87 ? -1.608 5.195 1.209 1.00 91.56 87 PRO A CA 1
ATOM 677 C C . PRO A 1 87 ? -0.965 6.455 0.615 1.00 91.56 87 PRO A C 1
ATOM 679 O O . PRO A 1 87 ? -0.121 7.092 1.246 1.00 91.56 87 PRO A O 1
ATOM 682 N N . LYS A 1 88 ? -1.426 6.849 -0.579 1.00 87.12 88 LYS A N 1
ATOM 683 C CA . LYS A 1 88 ? -0.987 8.058 -1.301 1.00 87.12 88 LYS A CA 1
ATOM 684 C C . LYS A 1 88 ? -1.057 9.316 -0.423 1.00 87.12 88 LYS A C 1
ATOM 686 O O . LYS A 1 88 ? -0.118 10.104 -0.379 1.00 87.12 88 LYS A O 1
ATOM 691 N N . ASP A 1 89 ? -2.158 9.497 0.307 1.00 80.19 89 ASP A N 1
ATOM 692 C CA . ASP A 1 89 ? -2.414 10.723 1.075 1.00 80.19 89 ASP A CA 1
ATOM 693 C C . ASP A 1 89 ? -1.498 10.900 2.302 1.00 80.19 89 ASP A C 1
ATOM 695 O O . ASP A 1 89 ? -1.413 12.006 2.849 1.00 80.19 89 ASP A O 1
ATOM 699 N N . GLU A 1 90 ? -0.769 9.849 2.693 1.00 74.44 90 GLU A N 1
ATOM 700 C CA . GLU A 1 90 ? 0.182 9.844 3.813 1.00 74.44 90 GLU A CA 1
ATOM 701 C C . GLU A 1 90 ? 1.655 9.855 3.369 1.00 74.44 90 GLU A C 1
ATOM 703 O O . GLU A 1 90 ? 2.558 9.809 4.213 1.00 74.44 90 GLU A O 1
ATOM 708 N N . GLU A 1 91 ? 1.930 9.943 2.063 1.00 70.88 91 GLU A N 1
ATOM 709 C CA . GLU A 1 91 ? 3.296 10.091 1.562 1.00 70.88 91 GLU A CA 1
ATOM 710 C C . GLU A 1 91 ? 3.965 11.359 2.137 1.00 70.88 91 GLU A C 1
ATOM 712 O O . GLU A 1 91 ? 3.301 12.361 2.449 1.00 70.88 91 GLU A O 1
ATOM 717 N N . PRO A 1 92 ? 5.309 11.403 2.250 1.00 55.28 92 PRO A N 1
ATOM 718 C CA . PRO A 1 92 ? 5.982 12.695 2.297 1.00 55.28 92 PRO A CA 1
ATOM 719 C C . PRO A 1 92 ? 5.490 13.481 1.073 1.00 55.28 92 PRO A C 1
ATOM 721 O O . PRO A 1 92 ? 5.531 12.938 -0.014 1.00 55.28 92 PRO A O 1
ATOM 724 N N . TYR A 1 93 ? 4.993 14.715 1.233 1.00 54.12 93 TYR A N 1
ATOM 725 C CA . TYR A 1 93 ? 4.281 15.517 0.201 1.00 54.12 93 TYR A CA 1
ATOM 726 C C . TYR A 1 93 ? 2.760 15.284 0.035 1.00 54.12 93 TYR A C 1
ATOM 728 O O . TYR A 1 93 ? 2.142 16.068 -0.688 1.00 54.12 93 TYR A O 1
ATOM 736 N N . GLY A 1 94 ? 2.149 14.308 0.715 1.00 57.62 94 GLY A N 1
ATOM 737 C CA . GLY A 1 94 ? 0.695 14.093 0.717 1.00 57.62 94 GLY A CA 1
ATOM 738 C C . GLY A 1 94 ? -0.089 15.254 1.347 1.00 57.62 94 GLY A C 1
ATOM 739 O O . GLY A 1 94 ? 0.466 16.067 2.094 1.00 57.62 94 GLY A O 1
ATOM 740 N N . ARG A 1 95 ? -1.397 15.353 1.057 1.00 55.09 95 ARG A N 1
ATOM 741 C CA . ARG A 1 95 ? -2.263 16.470 1.504 1.00 55.09 95 ARG A CA 1
ATOM 742 C C . ARG A 1 95 ? -2.271 16.645 3.030 1.00 55.09 95 ARG A C 1
ATOM 744 O O . ARG A 1 95 ? -2.446 17.764 3.506 1.00 55.09 95 ARG A O 1
ATOM 751 N N . LEU A 1 96 ? -2.059 15.559 3.775 1.00 53.72 96 LEU A N 1
ATOM 752 C CA . LEU A 1 96 ? -2.063 15.523 5.240 1.00 53.72 96 LEU A CA 1
ATOM 753 C C . LEU A 1 96 ? -0.681 15.763 5.874 1.00 53.72 96 LEU A C 1
ATOM 755 O O . LEU A 1 96 ? -0.568 15.780 7.097 1.00 53.72 96 LEU A O 1
ATOM 759 N N . ASN A 1 97 ? 0.371 15.977 5.075 1.00 55.06 97 ASN A N 1
ATOM 760 C CA . ASN A 1 97 ? 1.723 16.238 5.564 1.00 55.06 97 ASN A CA 1
ATOM 761 C C . ASN A 1 97 ? 2.116 17.710 5.292 1.00 55.06 97 ASN A C 1
ATOM 763 O O . ASN A 1 97 ? 2.458 18.057 4.153 1.00 55.06 97 ASN A O 1
ATOM 767 N N . PRO A 1 98 ? 2.024 18.613 6.290 1.00 49.34 98 PRO A N 1
ATOM 768 C CA . PRO A 1 98 ? 2.062 20.057 6.070 1.00 49.34 98 PRO A CA 1
ATOM 769 C C . PRO A 1 98 ? 3.367 20.539 5.418 1.00 49.34 98 PRO A C 1
ATOM 771 O O . PRO A 1 98 ? 4.477 20.212 5.834 1.00 49.34 98 PRO A O 1
ATOM 774 N N . LYS A 1 99 ? 3.223 21.398 4.400 1.00 56.09 99 LYS A N 1
ATOM 775 C CA . LYS A 1 99 ? 4.312 21.938 3.563 1.00 56.09 99 LYS A CA 1
ATOM 776 C C . LYS A 1 99 ? 5.233 22.943 4.283 1.00 56.09 99 LYS A C 1
ATOM 778 O O . LYS A 1 99 ? 6.275 23.302 3.738 1.00 56.09 99 LYS A O 1
ATOM 783 N N . TRP A 1 100 ? 4.877 23.395 5.488 1.00 52.81 100 TRP A N 1
ATOM 784 C CA . TRP A 1 100 ? 5.577 24.473 6.205 1.00 52.81 100 TRP A CA 1
ATOM 785 C C . TRP A 1 100 ? 6.971 24.073 6.717 1.00 52.81 100 TRP A C 1
ATOM 787 O O . TRP A 1 100 ? 7.916 24.855 6.614 1.00 52.81 100 TRP A O 1
ATOM 797 N N . THR A 1 101 ? 7.158 22.817 7.131 1.00 54.22 101 THR A N 1
ATOM 798 C CA . THR A 1 101 ? 8.473 22.277 7.532 1.00 54.22 101 THR A CA 1
ATOM 799 C C . THR A 1 101 ? 9.493 22.295 6.387 1.00 54.22 101 THR A C 1
ATOM 801 O O . THR A 1 101 ? 10.694 22.416 6.625 1.00 54.22 101 THR A O 1
ATOM 804 N N . LYS A 1 102 ? 9.036 22.259 5.126 1.00 52.38 102 LYS A N 1
ATOM 805 C CA . LYS A 1 102 ? 9.911 22.348 3.947 1.00 52.38 102 LYS A CA 1
ATOM 806 C C . LYS A 1 102 ? 10.359 23.762 3.614 1.00 52.38 102 LYS A C 1
ATOM 808 O O . LYS A 1 102 ? 11.466 23.910 3.110 1.00 52.38 102 LYS A O 1
ATOM 813 N N . TRP A 1 103 ? 9.558 24.788 3.902 1.00 58.00 103 TRP A N 1
ATOM 814 C CA . TRP A 1 103 ? 10.015 26.173 3.746 1.00 58.00 103 TRP A CA 1
ATOM 815 C C . TRP A 1 103 ? 11.190 26.456 4.693 1.00 58.00 103 TRP A C 1
ATOM 817 O O . TRP A 1 103 ? 12.218 26.974 4.264 1.00 58.00 103 TRP A O 1
ATOM 827 N N . MET A 1 104 ? 11.090 25.981 5.938 1.00 56.00 104 MET A N 1
ATOM 828 C CA . MET A 1 104 ? 12.149 26.108 6.941 1.00 56.00 104 MET A CA 1
ATOM 829 C C . MET A 1 104 ? 13.400 25.270 6.604 1.00 56.00 104 MET A C 1
ATOM 831 O O . MET A 1 104 ? 14.519 25.761 6.725 1.00 56.00 104 MET A O 1
ATOM 835 N N . HIS A 1 105 ? 13.245 24.036 6.103 1.00 51.81 105 HIS A N 1
ATOM 836 C CA . HIS A 1 105 ? 14.387 23.204 5.686 1.00 51.81 105 HIS A CA 1
ATOM 837 C C . HIS A 1 105 ? 15.073 23.679 4.394 1.00 51.81 105 HIS A C 1
ATOM 839 O O . HIS A 1 105 ? 16.293 23.567 4.284 1.00 51.81 105 HIS A O 1
ATOM 845 N N . LYS A 1 106 ? 14.332 24.263 3.440 1.00 51.97 106 LYS A N 1
ATOM 846 C CA . LYS A 1 106 ? 14.897 24.848 2.210 1.00 51.97 106 LYS A CA 1
ATOM 847 C C . LYS A 1 106 ? 15.800 26.055 2.496 1.00 51.97 106 LYS A C 1
ATOM 849 O O . LYS A 1 106 ? 16.696 26.334 1.707 1.00 51.97 106 LYS A O 1
ATOM 854 N N . LEU A 1 107 ? 15.581 26.741 3.620 1.00 57.12 107 LEU A N 1
ATOM 855 C CA . LEU A 1 107 ? 16.355 27.911 4.036 1.00 57.12 107 LEU A CA 1
ATOM 856 C C . LEU A 1 107 ? 17.637 27.552 4.819 1.00 57.12 107 LEU A C 1
ATOM 858 O O . LEU A 1 107 ? 18.568 28.348 4.836 1.00 57.12 107 LEU A O 1
ATOM 862 N N . CYS A 1 108 ? 17.706 26.370 5.449 1.00 54.94 108 CYS A N 1
ATOM 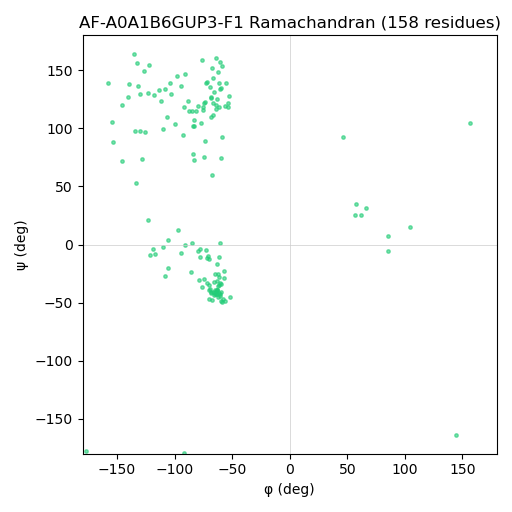863 C CA . CYS A 1 108 ? 18.772 26.017 6.404 1.00 54.94 108 CYS A CA 1
ATOM 864 C C . CYS A 1 108 ? 19.830 25.020 5.864 1.00 54.94 108 CYS A C 1
ATOM 866 O O . CYS A 1 108 ? 20.933 24.955 6.400 1.00 54.94 108 CYS A O 1
ATOM 868 N N . CYS A 1 109 ? 19.550 24.245 4.800 1.00 49.66 109 CYS A N 1
ATOM 869 C CA . CYS A 1 109 ? 20.514 23.273 4.242 1.00 49.66 109 CYS A CA 1
ATOM 870 C C . CYS A 1 109 ? 20.295 22.983 2.735 1.00 49.66 109 CYS A C 1
ATOM 872 O O . CYS A 1 109 ? 19.601 22.024 2.385 1.00 49.66 109 CYS A O 1
ATOM 874 N N . PRO A 1 110 ? 20.895 23.765 1.815 1.00 51.75 110 PRO A N 1
ATOM 875 C CA . PRO A 1 110 ? 20.637 23.663 0.372 1.00 51.75 110 PRO A CA 1
ATOM 876 C C . PRO A 1 110 ? 21.231 22.424 -0.337 1.00 51.75 110 PRO A C 1
ATOM 878 O O . PRO A 1 110 ? 20.952 22.232 -1.517 1.00 51.75 110 PRO A O 1
ATOM 881 N N . CYS A 1 111 ? 22.014 21.569 0.336 1.00 48.78 111 CYS A N 1
ATOM 882 C CA . CYS A 1 111 ? 22.711 20.426 -0.283 1.00 48.78 111 CYS A CA 1
ATOM 883 C C . CYS A 1 111 ? 22.301 19.027 0.224 1.00 48.78 111 CYS A C 1
ATOM 885 O O . CYS A 1 111 ? 22.706 18.038 -0.380 1.00 48.78 111 CYS A O 1
ATOM 887 N N . CYS A 1 112 ? 21.480 18.913 1.277 1.00 47.91 112 CYS A N 1
ATOM 888 C CA . CYS A 1 112 ? 21.158 17.614 1.902 1.00 47.91 112 CYS A CA 1
ATOM 889 C C . CYS A 1 112 ? 19.670 17.227 1.866 1.00 47.91 112 CYS A C 1
ATOM 891 O O . CYS A 1 112 ? 19.314 16.131 2.294 1.00 47.91 112 CYS A O 1
ATOM 893 N N . PHE A 1 113 ? 18.783 18.091 1.364 1.00 48.50 113 PHE A N 1
ATOM 894 C CA . PHE A 1 113 ? 17.342 17.833 1.379 1.00 48.50 113 PHE A CA 1
ATOM 895 C C . PHE A 1 113 ? 16.688 18.144 0.037 1.00 48.50 113 PHE A C 1
ATOM 897 O O . PHE A 1 113 ? 16.297 19.273 -0.242 1.00 48.50 113 PHE A O 1
ATOM 904 N N . GLY A 1 114 ? 16.483 17.105 -0.769 1.00 48.41 114 GLY A N 1
ATOM 905 C CA . GLY A 1 114 ? 15.547 17.184 -1.882 1.00 48.41 114 GLY A CA 1
ATOM 906 C C . GLY A 1 114 ? 15.851 16.188 -2.979 1.00 48.41 114 GLY A C 1
ATOM 907 O O . GLY A 1 114 ? 16.723 16.416 -3.805 1.00 48.41 114 GLY A O 1
ATOM 908 N N . ARG A 1 115 ? 15.052 15.125 -3.055 1.00 56.97 115 ARG A N 1
ATOM 909 C CA . ARG A 1 115 ? 14.848 14.353 -4.286 1.00 56.97 115 ARG A CA 1
ATOM 910 C C . ARG A 1 115 ? 14.094 15.227 -5.306 1.00 56.97 115 ARG A C 1
ATOM 912 O O . ARG A 1 115 ? 12.970 14.913 -5.671 1.00 56.97 115 ARG A O 1
ATOM 919 N N . SER A 1 116 ? 14.660 16.371 -5.696 1.00 55.78 116 SER A N 1
ATOM 920 C CA . SER A 1 116 ? 14.061 17.322 -6.647 1.00 55.78 116 SER A CA 1
ATOM 921 C C . SER A 1 116 ? 13.877 16.719 -8.042 1.00 55.78 116 SER A C 1
ATOM 923 O O . SER A 1 116 ? 13.088 17.228 -8.827 1.00 55.78 116 SER A O 1
ATOM 925 N N . CYS A 1 117 ? 14.565 15.611 -8.322 1.00 65.12 117 CYS A N 1
ATOM 926 C CA . CYS A 1 117 ? 14.396 14.784 -9.511 1.00 65.12 117 CYS A CA 1
ATOM 927 C C . CYS A 1 117 ? 13.196 13.821 -9.455 1.00 65.12 117 CYS A C 1
ATOM 929 O O . CYS A 1 117 ? 12.939 13.142 -10.444 1.00 65.12 117 CYS A O 1
ATOM 931 N N . LEU A 1 118 ? 12.476 13.723 -8.331 1.00 67.81 118 LEU A N 1
ATOM 932 C CA . LEU A 1 118 ? 11.300 12.861 -8.214 1.00 67.81 118 LEU A CA 1
ATOM 933 C C . LEU A 1 118 ? 10.012 13.673 -8.261 1.00 67.81 118 LEU A C 1
ATOM 935 O O . LEU A 1 118 ? 9.888 14.716 -7.616 1.00 67.81 118 LEU A O 1
ATOM 939 N N . ILE A 1 119 ? 9.027 13.137 -8.979 1.00 74.94 119 ILE A N 1
ATOM 940 C CA . ILE A 1 119 ? 7.689 13.714 -9.039 1.00 74.94 119 ILE A CA 1
ATOM 941 C C . ILE A 1 119 ? 7.026 13.559 -7.655 1.00 74.94 119 ILE A C 1
ATOM 943 O O . ILE A 1 119 ? 6.979 12.446 -7.120 1.00 74.94 119 ILE A O 1
ATOM 947 N N . PRO A 1 120 ? 6.530 14.647 -7.038 1.00 73.19 120 PRO A N 1
ATOM 948 C CA . PRO A 1 120 ? 5.851 14.569 -5.746 1.00 73.19 120 PRO A CA 1
ATOM 949 C C . PRO A 1 120 ? 4.576 13.709 -5.800 1.00 73.19 120 PRO A C 1
ATOM 951 O O . PRO A 1 120 ? 3.871 13.732 -6.804 1.00 73.19 120 PRO A O 1
ATOM 954 N N . ASN A 1 121 ? 4.231 13.038 -4.690 1.00 74.56 121 ASN A N 1
ATOM 955 C CA . ASN A 1 121 ? 2.946 12.336 -4.490 1.00 74.56 121 ASN A CA 1
ATOM 956 C C . ASN A 1 121 ? 2.671 11.169 -5.470 1.00 74.56 121 ASN A C 1
ATOM 958 O O . ASN A 1 121 ? 1.520 10.841 -5.772 1.00 74.56 121 ASN A O 1
ATOM 962 N N . GLN A 1 122 ? 3.740 10.583 -6.013 1.00 84.25 122 GLN A N 1
ATOM 963 C CA . GLN A 1 122 ? 3.712 9.435 -6.923 1.00 84.25 122 GLN A CA 1
ATOM 964 C C . GLN A 1 122 ? 4.549 8.260 -6.390 1.00 84.25 122 GLN A C 1
ATOM 966 O O . GLN A 1 122 ? 4.961 7.392 -7.158 1.00 84.25 122 GLN A O 1
ATOM 971 N N . GLY A 1 123 ? 4.815 8.208 -5.080 1.00 87.12 123 GLY A N 1
ATOM 972 C CA . GLY A 1 123 ? 5.572 7.119 -4.465 1.00 87.12 123 GLY A CA 1
ATOM 973 C C . GLY A 1 123 ? 4.922 5.758 -4.712 1.00 87.12 123 GLY A C 1
ATOM 974 O O . GLY A 1 123 ? 5.590 4.849 -5.191 1.00 87.12 123 GLY A O 1
ATOM 975 N N . TYR A 1 124 ? 3.610 5.633 -4.506 1.00 90.38 124 TYR A N 1
ATOM 976 C CA . TYR A 1 124 ? 2.853 4.402 -4.752 1.00 90.38 124 TYR A CA 1
ATOM 977 C C . TYR A 1 124 ? 2.936 3.929 -6.217 1.00 90.38 124 TYR A C 1
ATOM 979 O O . TYR A 1 124 ? 2.996 2.725 -6.470 1.00 90.38 124 TYR A O 1
ATOM 987 N N . LEU A 1 125 ? 3.006 4.861 -7.181 1.00 91.44 125 LEU A N 1
ATOM 988 C CA . LEU A 1 125 ? 3.245 4.537 -8.594 1.00 91.44 125 LEU A CA 1
ATOM 989 C C . LEU A 1 125 ? 4.672 4.044 -8.813 1.00 91.44 125 LEU A C 1
ATOM 991 O O . LEU A 1 125 ? 4.873 3.106 -9.577 1.00 91.44 125 LEU A O 1
ATOM 995 N N . SER A 1 126 ? 5.657 4.640 -8.137 1.00 92.62 126 SER A N 1
ATOM 996 C CA . SER A 1 126 ? 7.040 4.161 -8.193 1.00 92.62 126 SER A CA 1
ATOM 997 C C . SER A 1 126 ? 7.178 2.743 -7.630 1.00 92.62 126 SER A C 1
ATOM 999 O O . SER A 1 126 ? 7.937 1.954 -8.186 1.00 92.62 126 SER A O 1
ATOM 1001 N N . GLU A 1 127 ? 6.463 2.409 -6.554 1.00 95.00 127 GLU A N 1
ATOM 1002 C CA . GLU A 1 127 ? 6.477 1.069 -5.945 1.00 95.00 127 GLU A CA 1
ATOM 1003 C C . GLU A 1 127 ? 5.832 0.033 -6.884 1.00 95.00 127 GLU A C 1
ATOM 1005 O O . GLU A 1 127 ? 6.426 -1.004 -7.183 1.00 95.00 127 GLU A O 1
ATOM 1010 N N . ALA A 1 128 ? 4.648 0.339 -7.433 1.00 95.81 128 ALA A N 1
ATOM 1011 C CA . ALA A 1 128 ? 3.988 -0.519 -8.420 1.00 95.81 128 ALA A CA 1
ATOM 1012 C C . ALA A 1 128 ? 4.817 -0.657 -9.713 1.00 95.81 128 ALA A C 1
ATOM 1014 O O . ALA A 1 128 ? 4.927 -1.745 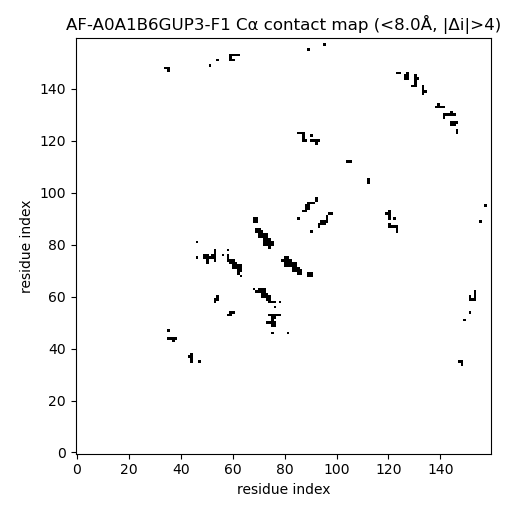-10.277 1.00 95.81 128 ALA A O 1
ATOM 1015 N N . GLY A 1 129 ? 5.451 0.431 -10.157 1.00 96.19 129 GLY A N 1
ATOM 1016 C CA . GLY A 1 129 ? 6.340 0.448 -11.316 1.00 96.19 129 GLY A CA 1
ATOM 1017 C C . GLY A 1 129 ? 7.570 -0.439 -11.131 1.00 96.19 129 GLY A C 1
ATOM 1018 O O . GLY A 1 129 ? 7.943 -1.150 -12.061 1.00 96.19 129 GLY A O 1
ATOM 1019 N N . ALA A 1 130 ? 8.159 -0.468 -9.931 1.00 97.25 130 ALA A N 1
ATOM 1020 C CA . ALA A 1 130 ? 9.269 -1.368 -9.623 1.00 97.25 130 ALA A CA 1
ATOM 1021 C C . ALA A 1 130 ? 8.863 -2.842 -9.777 1.00 97.25 130 ALA A C 1
ATOM 1023 O O . ALA A 1 130 ? 9.582 -3.606 -10.418 1.00 97.25 130 ALA A O 1
ATOM 1024 N N . SER A 1 131 ? 7.687 -3.227 -9.267 1.00 97.19 131 SER A N 1
ATOM 1025 C CA . SER A 1 131 ? 7.166 -4.590 -9.442 1.00 97.19 131 SER A CA 1
ATOM 1026 C C . SER A 1 131 ? 6.859 -4.911 -10.908 1.00 97.19 131 SER A C 1
ATOM 1028 O O . SER A 1 131 ? 7.179 -6.002 -11.371 1.00 97.19 131 SER A O 1
ATOM 1030 N N . LEU A 1 132 ? 6.313 -3.957 -11.669 1.00 96.56 132 LEU A N 1
ATOM 1031 C CA . LEU A 1 132 ? 6.034 -4.142 -13.094 1.00 96.56 132 LEU A CA 1
ATOM 1032 C C . LEU A 1 132 ? 7.315 -4.351 -13.918 1.00 96.56 132 LEU A C 1
ATOM 1034 O O . LEU A 1 132 ? 7.356 -5.228 -14.782 1.00 96.56 132 LEU A O 1
ATOM 1038 N N . VAL A 1 133 ? 8.369 -3.576 -13.646 1.00 97.81 133 VAL A N 1
ATOM 1039 C CA . VAL A 1 133 ? 9.679 -3.740 -14.297 1.00 97.81 133 VAL A CA 1
ATOM 1040 C C . VAL A 1 133 ? 10.316 -5.077 -13.914 1.00 97.81 133 VAL A C 1
ATOM 1042 O O . VAL A 1 133 ? 10.804 -5.778 -14.798 1.00 97.81 133 VAL A O 1
ATOM 1045 N N . ASP A 1 134 ? 10.265 -5.461 -12.635 1.00 98.12 134 ASP A N 1
ATOM 1046 C CA . ASP A 1 134 ? 10.764 -6.753 -12.147 1.00 98.12 134 ASP A CA 1
ATOM 1047 C C . ASP A 1 134 ? 10.115 -7.932 -12.888 1.00 98.12 134 ASP A C 1
ATOM 1049 O O . ASP A 1 134 ? 10.825 -8.775 -13.441 1.00 98.12 134 ASP A O 1
ATOM 1053 N N . GLN A 1 135 ? 8.781 -7.929 -13.005 1.00 96.25 135 GLN A N 1
ATOM 1054 C CA . GLN A 1 135 ? 8.032 -8.957 -13.733 1.00 96.25 135 GLN A CA 1
ATOM 1055 C C . GLN A 1 135 ? 8.353 -8.958 -15.231 1.00 96.25 135 GLN A C 1
ATOM 1057 O O . GLN A 1 135 ? 8.503 -10.022 -15.831 1.00 96.25 135 GLN A O 1
ATOM 1062 N N . LYS A 1 136 ? 8.476 -7.777 -15.851 1.00 96.69 136 LYS A N 1
ATOM 1063 C CA . LYS A 1 136 ? 8.769 -7.658 -17.287 1.0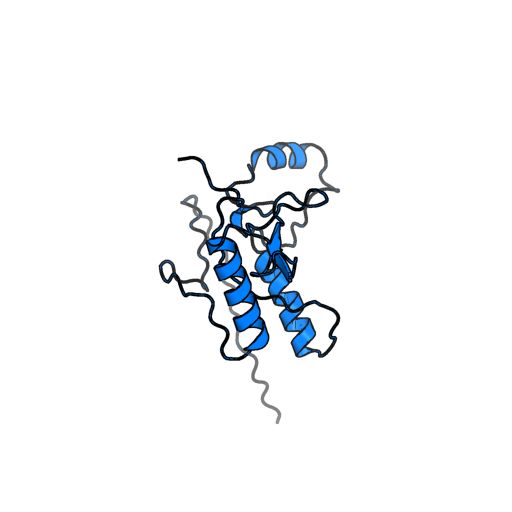0 96.69 136 LYS A CA 1
ATOM 1064 C C . LYS A 1 136 ? 10.161 -8.182 -17.642 1.00 96.69 136 LYS A C 1
ATOM 1066 O O . LYS A 1 136 ? 10.346 -8.693 -18.745 1.00 96.69 136 LYS A O 1
ATOM 1071 N N . LEU A 1 137 ? 11.115 -8.037 -16.725 1.00 97.44 137 LEU A N 1
ATOM 1072 C CA . LEU A 1 137 ? 12.500 -8.482 -16.879 1.00 97.44 137 LEU A CA 1
ATOM 1073 C C . LEU A 1 137 ? 12.760 -9.877 -16.284 1.00 97.44 137 LEU A C 1
ATOM 1075 O O . LEU A 1 137 ? 13.846 -10.414 -16.478 1.00 97.44 137 LEU A O 1
ATOM 1079 N N . GLY A 1 138 ? 11.788 -10.468 -15.582 1.00 96.69 138 GLY A N 1
ATOM 1080 C CA . GLY A 1 138 ? 11.912 -11.791 -14.967 1.00 96.69 138 GLY A CA 1
ATOM 1081 C C . GLY A 1 138 ? 12.939 -11.853 -13.833 1.00 96.69 138 GLY A C 1
ATOM 1082 O O . GLY A 1 138 ? 13.577 -12.888 -13.651 1.00 96.69 138 GLY A O 1
ATOM 1083 N N . LEU A 1 139 ? 13.129 -10.754 -13.095 1.00 97.50 139 LEU A N 1
ATOM 1084 C CA . LEU A 1 139 ? 14.140 -10.665 -12.033 1.00 97.50 139 LEU A CA 1
ATOM 1085 C C . LEU A 1 139 ? 13.706 -11.405 -10.760 1.00 97.50 139 LEU A C 1
ATOM 1087 O O . LEU A 1 139 ? 14.538 -12.042 -10.119 1.00 97.50 139 LEU A O 1
ATOM 1091 N N . ASN A 1 140 ? 12.409 -11.366 -10.433 1.00 95.50 140 ASN A N 1
ATOM 1092 C CA . ASN A 1 140 ? 11.798 -12.045 -9.287 1.00 95.50 140 ASN A CA 1
ATOM 1093 C C . ASN A 1 140 ? 12.416 -11.657 -7.929 1.00 95.50 140 ASN A C 1
ATOM 1095 O O . ASN A 1 140 ? 12.527 -12.497 -7.034 1.00 95.50 140 ASN A O 1
ATOM 1099 N N . ILE A 1 141 ? 12.827 -10.394 -7.765 1.00 97.69 141 ILE A N 1
ATOM 1100 C CA . ILE A 1 141 ? 13.388 -9.871 -6.506 1.00 97.69 141 ILE A CA 1
ATOM 1101 C C . ILE A 1 141 ? 12.431 -8.916 -5.789 1.00 97.69 141 ILE A C 1
ATOM 1103 O O . ILE A 1 141 ? 12.492 -8.789 -4.565 1.00 97.69 141 ILE A O 1
ATOM 1107 N N . VAL A 1 142 ? 11.544 -8.243 -6.528 1.00 97.56 142 VAL A N 1
ATOM 1108 C CA . VAL A 1 142 ? 10.537 -7.339 -5.964 1.00 97.56 142 VAL A CA 1
ATOM 1109 C C . VAL A 1 142 ? 9.268 -8.132 -5.627 1.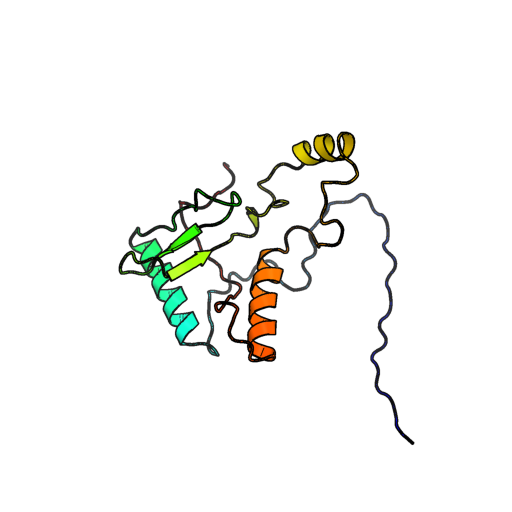00 97.56 142 VAL A C 1
ATOM 1111 O O . VAL A 1 142 ? 8.676 -8.738 -6.522 1.00 97.56 142 VAL A O 1
ATOM 1114 N N . PRO A 1 143 ? 8.783 -8.114 -4.369 1.00 97.50 143 PRO A N 1
ATOM 1115 C CA . PRO A 1 143 ? 7.476 -8.672 -4.040 1.00 97.50 143 PRO A CA 1
ATOM 1116 C C . PRO A 1 143 ? 6.371 -8.046 -4.898 1.00 97.50 143 PRO A C 1
ATOM 1118 O O . PRO A 1 143 ? 6.355 -6.831 -5.121 1.00 97.50 143 PRO A O 1
ATOM 1121 N N . LYS A 1 1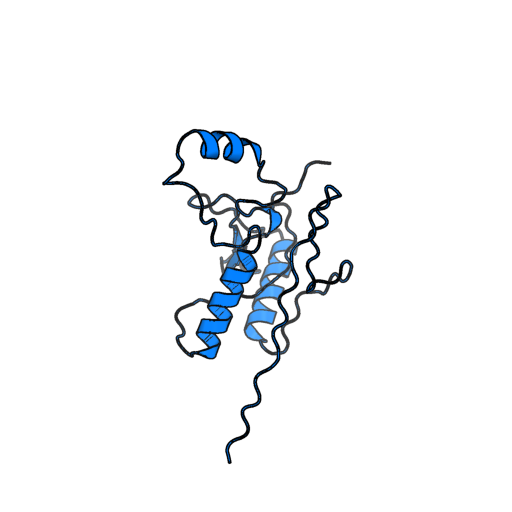44 ? 5.420 -8.868 -5.356 1.00 97.31 144 LYS A N 1
ATOM 1122 C CA . LYS A 1 144 ? 4.326 -8.428 -6.230 1.00 97.31 144 LYS A CA 1
ATOM 1123 C C . LYS A 1 144 ? 3.579 -7.243 -5.608 1.00 97.31 144 LYS A C 1
ATOM 1125 O O . LYS A 1 144 ? 2.986 -7.371 -4.540 1.00 97.31 144 LYS A O 1
ATOM 1130 N N . THR A 1 145 ? 3.597 -6.106 -6.298 1.00 97.50 145 THR A N 1
ATOM 1131 C CA . THR A 1 145 ? 3.031 -4.839 -5.817 1.00 97.50 145 THR A CA 1
ATOM 1132 C C . THR A 1 145 ? 2.129 -4.243 -6.892 1.00 97.50 145 THR A C 1
ATOM 1134 O O . THR A 1 145 ? 2.534 -4.110 -8.045 1.00 97.50 145 THR A O 1
ATOM 1137 N N . LYS A 1 146 ? 0.898 -3.873 -6.526 1.00 96.75 146 LYS A N 1
ATOM 1138 C CA . LYS A 1 146 ? -0.079 -3.237 -7.422 1.00 96.75 146 LYS A CA 1
ATOM 1139 C C . LYS A 1 146 ? -0.747 -2.056 -6.729 1.00 96.75 146 LYS A C 1
ATOM 1141 O O . LYS A 1 146 ? -0.697 -1.922 -5.507 1.00 96.75 146 LYS A O 1
ATOM 1146 N N . ILE A 1 147 ? -1.391 -1.210 -7.525 1.00 95.75 147 ILE A N 1
ATOM 1147 C CA . ILE A 1 147 ? -2.244 -0.135 -7.022 1.00 95.75 147 ILE A CA 1
ATOM 1148 C C . ILE A 1 147 ? -3.544 -0.770 -6.528 1.00 95.75 147 ILE A C 1
ATOM 1150 O O . ILE A 1 147 ? -4.234 -1.436 -7.297 1.00 95.75 147 ILE A O 1
ATOM 1154 N N . VAL A 1 148 ? -3.865 -0.556 -5.256 1.00 95.94 148 VAL A N 1
ATOM 1155 C CA . VAL A 1 148 ? -5.080 -1.062 -4.608 1.00 95.94 148 VAL A CA 1
ATOM 1156 C C . VAL A 1 148 ? -5.744 0.060 -3.824 1.00 95.94 148 VAL A C 1
ATOM 1158 O O . VAL A 1 148 ? -5.086 1.022 -3.419 1.00 95.94 148 VAL A O 1
ATOM 1161 N N . ARG A 1 149 ? -7.049 -0.062 -3.595 1.00 93.88 149 ARG A N 1
ATOM 1162 C CA . ARG A 1 149 ? -7.815 0.847 -2.738 1.00 93.88 149 ARG A CA 1
ATOM 1163 C C . ARG A 1 149 ? -8.263 0.092 -1.500 1.00 93.88 149 ARG A C 1
ATOM 1165 O O . ARG A 1 149 ? -8.921 -0.926 -1.628 1.00 93.88 149 ARG A O 1
ATOM 1172 N N . LEU A 1 150 ? -7.915 0.583 -0.320 1.00 94.94 150 LEU A N 1
ATOM 1173 C CA . LEU A 1 150 ? -8.371 0.019 0.947 1.00 94.94 150 LEU A CA 1
ATOM 1174 C C . LEU A 1 150 ? -9.004 1.126 1.783 1.00 94.94 150 LEU A C 1
ATOM 1176 O O . LEU A 1 150 ? -8.588 2.285 1.709 1.00 94.94 150 LEU A O 1
ATOM 1180 N N . GLN A 1 151 ? -9.976 0.753 2.604 1.00 93.94 151 GLN A N 1
ATOM 1181 C CA . GLN A 1 151 ? -10.598 1.615 3.599 1.00 93.94 151 GLN A CA 1
ATOM 1182 C C . GLN A 1 151 ? -10.444 0.940 4.958 1.00 93.94 151 GLN A C 1
ATOM 1184 O O . GLN A 1 151 ? -10.730 -0.240 5.075 1.00 93.94 151 GLN A O 1
ATOM 1189 N N . SER A 1 152 ? -9.961 1.660 5.967 1.00 94.81 152 SER A N 1
ATOM 1190 C CA . SER A 1 152 ? -9.814 1.141 7.330 1.00 94.81 152 SER A CA 1
ATOM 1191 C C . SER A 1 152 ? -9.768 2.296 8.311 1.00 94.81 152 SER A C 1
ATOM 1193 O O . SER A 1 152 ? -9.048 3.255 8.063 1.00 94.81 152 SER A O 1
ATOM 1195 N N . GLU A 1 153 ? -10.436 2.170 9.455 1.00 93.31 153 GLU A N 1
ATOM 1196 C CA . GLU A 1 153 ? -10.437 3.174 10.530 1.00 93.31 153 GLU A CA 1
ATOM 1197 C C . GLU A 1 153 ? -9.035 3.516 11.058 1.00 93.31 153 GLU A C 1
ATOM 1199 O O . GLU A 1 153 ? -8.821 4.593 11.610 1.00 93.31 153 GLU A O 1
ATOM 1204 N N . THR A 1 154 ? -8.065 2.616 10.878 1.00 93.00 154 THR A N 1
ATOM 1205 C CA . THR A 1 154 ? -6.677 2.816 11.314 1.00 93.00 154 THR A CA 1
ATOM 1206 C C . THR A 1 154 ? -5.851 3.721 10.399 1.00 93.00 154 THR A C 1
ATOM 1208 O O . THR A 1 154 ? -4.746 4.107 10.785 1.00 93.00 154 THR A O 1
ATOM 1211 N N . PHE A 1 155 ? -6.350 4.066 9.207 1.00 92.69 155 PHE A N 1
ATOM 1212 C CA . PHE A 1 155 ? -5.687 5.016 8.312 1.00 92.69 155 PHE A CA 1
ATOM 1213 C C . PHE A 1 155 ? -5.873 6.465 8.777 1.00 92.69 155 PHE A C 1
ATOM 1215 O O . PHE A 1 155 ? -6.798 6.800 9.519 1.00 92.69 155 PHE A O 1
ATOM 1222 N N . ASN A 1 156 ? -4.988 7.357 8.331 1.00 88.00 156 ASN A N 1
ATOM 1223 C CA . ASN A 1 156 ? -5.044 8.762 8.715 1.00 88.00 156 ASN A CA 1
ATOM 1224 C C . ASN A 1 156 ? -6.024 9.540 7.824 1.00 88.00 156 ASN A C 1
ATOM 1226 O O . ASN A 1 156 ? -5.688 9.922 6.702 1.00 88.00 156 ASN A O 1
ATOM 1230 N N . TYR A 1 157 ? -7.224 9.815 8.338 1.00 86.38 157 TYR A N 1
ATOM 1231 C CA . TYR A 1 157 ? -8.219 10.653 7.666 1.00 86.38 157 TYR A CA 1
ATOM 1232 C C . TYR A 1 157 ? -8.200 12.098 8.187 1.00 86.38 157 TYR A C 1
ATOM 1234 O O . TYR A 1 157 ? -7.996 12.329 9.382 1.00 86.38 157 TYR A O 1
ATOM 1242 N N . PRO A 1 158 ? -8.447 13.104 7.323 1.00 79.31 158 PRO A N 1
ATOM 1243 C CA . PRO A 1 158 ? -8.634 14.475 7.780 1.00 79.31 158 PRO A CA 1
ATOM 1244 C C . PRO A 1 158 ? -9.821 14.558 8.746 1.00 79.31 158 PRO A C 1
ATOM 1246 O O . PRO A 1 158 ? -10.893 14.020 8.470 1.00 79.31 158 PRO A O 1
ATOM 1249 N N . ARG A 1 159 ? -9.638 15.276 9.858 1.00 72.00 159 ARG A N 1
ATOM 1250 C CA . ARG A 1 159 ? -10.739 15.635 10.757 1.00 72.00 159 ARG A CA 1
ATOM 1251 C C . ARG A 1 159 ? -11.651 16.635 10.033 1.00 72.00 159 ARG A C 1
ATOM 1253 O O . ARG A 1 159 ? -11.143 17.626 9.506 1.00 72.00 159 ARG A O 1
ATOM 1260 N N . ILE A 1 160 ? -12.948 16.333 9.984 1.00 52.31 160 ILE A N 1
ATOM 1261 C CA . ILE A 1 160 ? -14.008 17.234 9.499 1.00 52.31 160 ILE A CA 1
ATOM 1262 C C . ILE A 1 160 ? -14.257 18.323 10.543 1.00 52.31 160 ILE A C 1
ATOM 1264 O O . ILE A 1 160 ? -14.197 17.990 11.751 1.00 52.31 160 ILE A O 1
#

InterPro domains:
  IPR000403 Phosphatidylinositol 3-/4-kinase, catalytic domain [PF00454] (68-154)
  IPR000403 Phosphatidylinositol 3-/4-kinase, catalytic domain [PS50290] (58-160)
  IPR039756 Type II phosphatidylinositol 4-kinase Lsb6/PI4K2 [PTHR12865] (28-160)

pLDDT: mean 74.96, std 23.49, range [31.55, 98.31]

Foldseek 3Di:
DDDDDDDDDDDDDDDDDPDDPPVPPVPDDPDDPDADDDPVCVPVVVVVVQQQVLQVVVLFWAADPPDQRFKTQTAGVVSDGDDIDGDLQRPPQHPPNDCPVVVVVVVPDVPPDDPVVDDGSCVLVVLQVVLVVCVVVVVPPRDHHDDHDDDHPPGDDDDD

Organism: NCBI:txid1464854

Solvent-accessible surface area (backbone atoms only — not comparable to full-atom values): 1059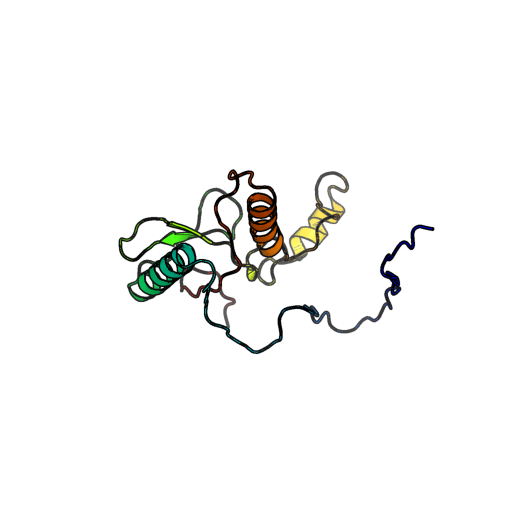8 Å² total; per-residue (Å²): 136,89,83,82,89,72,84,87,82,82,84,79,82,85,78,90,68,101,66,79,92,70,81,80,57,93,87,58,74,88,87,70,88,71,73,88,78,41,87,95,37,58,70,59,36,51,53,49,52,32,30,54,54,5,38,78,71,67,38,60,48,43,73,47,86,83,69,65,95,35,35,24,40,31,22,27,73,82,70,43,77,75,49,76,46,57,56,61,56,48,33,83,70,10,89,80,43,73,69,65,67,52,60,58,46,63,74,74,42,89,86,83,74,75,74,78,91,53,74,79,65,41,62,59,56,52,52,25,47,49,19,51,51,25,63,75,69,68,65,79,78,56,71,92,44,73,92,77,83,85,83,59,91,76,56,94,71,85,86,130